Protein AF-A0A931VG92-F1 (afdb_monomer)

Sequence (114 aa):
MKSTAQPAYNVSMFKELPIPFMSFEEQKQIVSEIETRLSVCDKLEETITTALQQSEALRQSILKKAFEGKLVAQNPNDEPSSKLLERIKSDRAKNSVEKKKSRRDDMIIVKTTK

Radius of gyration: 38.41 Å; Cα contacts (8 Å, |Δi|>4): 8; chains: 1; bounding box: 84×19×111 Å

Secondary structure (DSSP, 8-state):
----PPPP--HHHHHT--PPP--HHHHHHHHHHHHHHHHHHHHHHHHHHHHHHHHHHHHHHHHHHHHTTTTSPPPTTSPPHHHHHHHHHHHHHHHHHHHHHHHHHHHHHHHH--

Solvent-accessible surface area (backbone atoms only — not comparable to full-atom values): 6936 Å² total; per-residue (Å²): 136,84,79,88,69,80,85,72,90,45,76,69,60,60,73,70,55,88,71,87,88,73,57,73,66,59,51,50,53,53,49,52,53,50,52,53,52,51,52,51,51,54,52,49,52,53,50,52,54,52,51,51,53,51,51,52,52,48,52,52,51,51,52,51,32,52,77,70,53,66,77,51,91,77,62,91,84,59,80,59,68,66,61,55,51,49,51,52,52,53,51,50,52,50,52,55,50,50,58,53,47,52,58,47,52,57,54,49,56,64,64,72,75,112

Mean predicted aligned error: 14.6 Å

pLDDT: mean 84.59, std 12.01, range [41.44, 97.56]

Foldseek 3Di:
DDDPDDDDCDPVNVVPDDDDDDDPVVVVVVVVVVVVVVVVVVVVVVVVVVVVVVVVVVVVVVVVCVVVVNPDDDDPPDDDVVVVVVVVVVVVVVVVVVVVVVVVVVVVVVVVVD

Structure (mmCIF, N/CA/C/O backbone):
data_AF-A0A931VG92-F1
#
_entry.id   AF-A0A931VG92-F1
#
loop_
_atom_site.group_PDB
_atom_site.id
_atom_site.type_symbol
_atom_site.label_atom_id
_atom_site.label_alt_id
_atom_site.label_comp_id
_atom_site.label_asym_id
_atom_site.label_entity_id
_atom_site.label_seq_id
_atom_site.pdbx_PDB_ins_code
_atom_site.Cartn_x
_atom_site.Cartn_y
_atom_site.Cartn_z
_atom_site.occupancy
_atom_site.B_iso_or_equiv
_atom_site.auth_seq_id
_atom_site.auth_comp_id
_atom_site.auth_asym_id
_atom_site.auth_atom_id
_atom_site.pdbx_PDB_model_num
ATOM 1 N N . MET A 1 1 ? 51.293 -15.518 0.580 1.00 41.44 1 MET A N 1
ATOM 2 C CA . MET A 1 1 ? 50.189 -14.854 1.308 1.00 41.44 1 MET A CA 1
ATOM 3 C C . MET A 1 1 ? 49.201 -14.307 0.285 1.00 41.44 1 MET A C 1
ATOM 5 O O . MET A 1 1 ? 49.586 -13.434 -0.478 1.00 41.44 1 MET A O 1
ATOM 9 N N . LYS A 1 2 ? 47.981 -14.855 0.190 1.00 48.44 2 LYS A N 1
ATOM 10 C CA . LYS A 1 2 ? 46.899 -14.251 -0.608 1.00 48.44 2 LYS A CA 1
ATOM 11 C C . LYS A 1 2 ? 46.174 -13.262 0.308 1.00 48.44 2 LYS A C 1
ATOM 13 O O . LYS A 1 2 ? 45.703 -13.665 1.365 1.00 48.44 2 LYS A O 1
ATOM 18 N N . SER A 1 3 ? 46.193 -11.981 -0.048 1.00 56.81 3 SER A N 1
ATOM 19 C CA . SER A 1 3 ? 45.524 -10.918 0.708 1.00 56.81 3 SER A CA 1
ATOM 20 C C . SER A 1 3 ? 44.003 -11.119 0.663 1.00 56.81 3 SER A C 1
ATOM 22 O O . SER A 1 3 ? 43.473 -11.490 -0.381 1.00 56.81 3 SER A O 1
ATOM 24 N N . THR A 1 4 ? 43.309 -10.903 1.781 1.00 66.50 4 THR A N 1
ATOM 25 C CA . THR A 1 4 ? 41.853 -11.095 1.950 1.00 66.50 4 THR A CA 1
ATOM 26 C C . THR A 1 4 ? 41.021 -9.860 1.577 1.00 66.50 4 THR A C 1
ATOM 28 O O . THR A 1 4 ? 39.833 -9.801 1.885 1.00 66.50 4 THR A O 1
ATOM 31 N N . ALA A 1 5 ? 41.613 -8.861 0.918 1.00 70.69 5 ALA A N 1
ATOM 32 C CA . ALA A 1 5 ? 40.884 -7.685 0.453 1.00 70.69 5 ALA A CA 1
ATOM 33 C C . ALA A 1 5 ? 39.974 -8.051 -0.732 1.00 70.69 5 ALA A C 1
ATOM 35 O O . ALA A 1 5 ? 40.443 -8.628 -1.716 1.00 70.69 5 ALA A O 1
ATOM 36 N N . GLN A 1 6 ? 38.682 -7.709 -0.649 1.00 68.25 6 GLN A N 1
ATOM 37 C CA . GLN A 1 6 ? 37.773 -7.818 -1.792 1.00 68.25 6 GLN A CA 1
ATOM 38 C C . GLN A 1 6 ? 38.352 -7.011 -2.967 1.00 68.25 6 GLN A C 1
ATOM 40 O O . GLN A 1 6 ? 38.664 -5.831 -2.785 1.00 68.25 6 GLN A O 1
ATOM 45 N N . PRO A 1 7 ? 38.512 -7.607 -4.161 1.00 69.25 7 PRO A N 1
ATOM 46 C CA . PRO A 1 7 ? 38.940 -6.855 -5.329 1.00 69.25 7 PRO A CA 1
ATOM 47 C C . PRO A 1 7 ? 37.872 -5.806 -5.659 1.00 69.25 7 PRO A C 1
ATOM 49 O O . PRO A 1 7 ? 36.729 -6.140 -5.960 1.00 69.25 7 PRO A O 1
ATOM 52 N N . ALA A 1 8 ? 38.244 -4.531 -5.570 1.00 76.00 8 ALA A N 1
ATOM 53 C CA . ALA A 1 8 ? 37.406 -3.430 -6.020 1.00 76.00 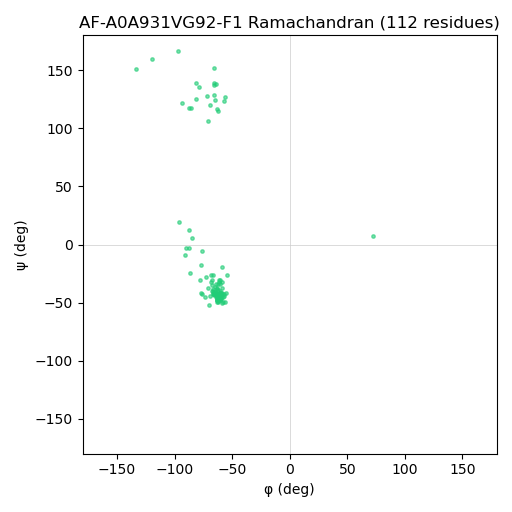8 ALA A CA 1
ATOM 54 C C . ALA A 1 8 ? 37.502 -3.311 -7.547 1.00 76.00 8 ALA A C 1
ATOM 56 O O . ALA A 1 8 ? 38.602 -3.363 -8.106 1.00 76.00 8 ALA A O 1
ATOM 57 N N . TYR A 1 9 ? 36.364 -3.125 -8.218 1.00 79.62 9 TYR A N 1
ATOM 58 C CA . TYR A 1 9 ? 36.341 -2.837 -9.650 1.00 79.62 9 TYR A CA 1
ATOM 59 C C . TYR A 1 9 ? 37.052 -1.509 -9.916 1.00 79.62 9 TYR A C 1
ATOM 61 O O . TYR A 1 9 ? 36.608 -0.452 -9.470 1.00 79.62 9 TYR A O 1
ATOM 69 N N . ASN A 1 10 ? 38.176 -1.568 -10.627 1.00 82.00 10 ASN A N 1
ATOM 70 C CA . ASN A 1 10 ? 38.944 -0.387 -11.006 1.00 82.00 10 ASN A CA 1
ATOM 71 C C . ASN A 1 10 ? 38.595 0.067 -12.434 1.00 82.00 10 ASN A C 1
ATOM 73 O O . ASN A 1 10 ? 37.971 -0.656 -13.209 1.00 82.00 10 ASN A O 1
ATOM 77 N N . VAL A 1 11 ? 39.011 1.284 -12.793 1.00 81.50 11 VAL A N 1
ATOM 78 C CA . VAL A 1 11 ? 38.704 1.892 -14.101 1.00 81.50 11 VAL A CA 1
ATOM 79 C C . VAL A 1 11 ? 39.223 1.045 -15.272 1.00 81.50 11 VAL A C 1
ATOM 81 O O . VAL A 1 11 ? 38.592 1.009 -16.325 1.00 81.50 11 VAL A O 1
ATOM 84 N N . SER A 1 12 ? 40.342 0.336 -15.101 1.00 82.62 12 SER A N 1
ATOM 85 C CA . SER A 1 12 ? 40.889 -0.561 -16.125 1.00 82.62 12 SER A CA 1
ATOM 86 C C . SER A 1 12 ? 39.984 -1.775 -16.356 1.00 82.62 12 SER A C 1
ATOM 88 O O . SER A 1 12 ? 39.717 -2.112 -17.503 1.00 82.62 12 SER A O 1
ATOM 90 N N . MET A 1 13 ? 39.415 -2.353 -15.291 1.00 81.12 13 MET A N 1
ATOM 91 C CA . MET A 1 13 ? 38.448 -3.458 -15.377 1.00 81.12 13 MET A CA 1
ATOM 92 C C . MET A 1 13 ? 37.144 -3.050 -16.080 1.00 81.12 13 MET A C 1
ATOM 94 O O . MET A 1 13 ? 36.554 -3.857 -16.789 1.00 81.12 13 MET A O 1
ATOM 98 N N . PHE 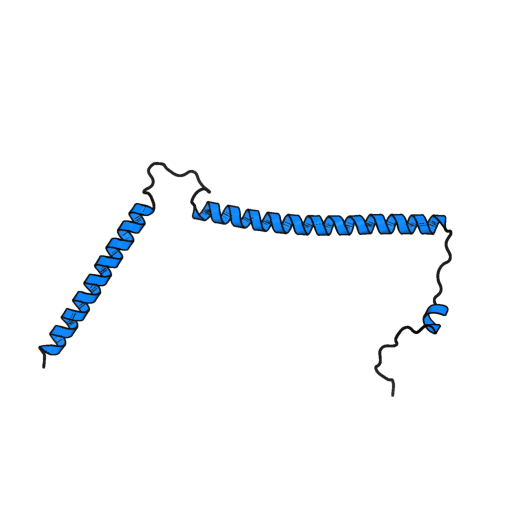A 1 14 ? 36.697 -1.797 -15.927 1.00 81.50 14 PHE A N 1
ATOM 99 C CA . PHE A 1 14 ? 35.519 -1.283 -16.642 1.00 81.50 14 PHE A CA 1
ATOM 100 C C . PHE A 1 14 ? 35.742 -1.157 -18.154 1.00 81.50 14 PHE A C 1
ATOM 102 O O . PHE A 1 14 ? 34.815 -1.387 -18.924 1.00 81.50 14 PHE A O 1
ATOM 109 N N . LYS A 1 15 ? 36.960 -0.803 -18.589 1.00 84.94 15 LYS A N 1
ATOM 110 C CA . LYS A 1 15 ? 37.294 -0.669 -20.020 1.00 84.94 15 LYS A CA 1
ATOM 111 C C . LYS A 1 15 ? 37.308 -2.005 -20.757 1.00 84.94 15 LYS A C 1
ATOM 113 O O . LYS A 1 15 ? 37.109 -2.031 -21.965 1.00 84.94 15 LYS A O 1
ATOM 118 N N . GLU A 1 16 ? 37.560 -3.088 -20.032 1.00 87.06 16 GLU A N 1
ATOM 119 C CA . GLU A 1 16 ? 37.622 -4.448 -20.569 1.00 87.06 16 GLU A CA 1
ATOM 120 C C . GLU A 1 16 ? 36.262 -5.158 -20.543 1.00 87.06 16 GLU A C 1
ATOM 122 O O . GLU A 1 16 ? 36.154 -6.287 -21.021 1.00 87.06 16 GLU A O 1
ATOM 127 N N . LEU A 1 17 ? 35.214 -4.521 -20.004 1.00 85.19 17 LEU A N 1
ATOM 128 C CA . LEU A 1 17 ? 33.891 -5.125 -19.934 1.00 85.19 17 LEU A CA 1
ATOM 129 C C . LEU A 1 17 ? 33.292 -5.232 -21.350 1.00 85.19 17 LEU A C 1
ATOM 131 O O . LEU A 1 17 ? 33.094 -4.206 -22.005 1.00 85.19 17 LEU A O 1
ATOM 135 N N . PRO A 1 18 ? 32.965 -6.441 -21.838 1.00 84.19 18 PRO A N 1
ATOM 136 C CA . PRO A 1 18 ? 32.315 -6.593 -23.129 1.00 84.19 18 PRO A CA 1
ATOM 137 C C . PRO A 1 18 ? 30.873 -6.091 -23.021 1.00 84.19 18 PRO A C 1
ATOM 139 O O . PRO A 1 18 ? 30.019 -6.739 -22.416 1.00 84.19 18 PRO A O 1
ATOM 142 N N . ILE A 1 19 ? 30.602 -4.923 -23.602 1.00 82.81 19 ILE A N 1
ATOM 143 C CA . ILE A 1 19 ? 29.249 -4.371 -23.686 1.00 82.81 19 ILE A CA 1
ATOM 144 C C . ILE A 1 19 ? 28.647 -4.793 -25.032 1.00 82.81 19 ILE A C 1
ATOM 146 O O . ILE A 1 19 ? 29.230 -4.479 -26.075 1.00 82.81 19 ILE A O 1
ATOM 150 N N . PRO A 1 20 ? 27.501 -5.497 -25.048 1.00 81.69 20 PRO A N 1
ATOM 151 C CA . PRO A 1 20 ? 26.827 -5.831 -26.293 1.00 81.69 20 PRO A CA 1
ATOM 152 C C . PRO A 1 20 ? 26.346 -4.546 -26.971 1.00 81.69 20 PRO A C 1
ATOM 154 O O . PRO A 1 20 ? 25.623 -3.744 -26.380 1.00 81.69 20 PRO A O 1
ATOM 157 N N . PHE A 1 21 ? 26.758 -4.343 -28.221 1.00 81.81 21 PHE A N 1
ATOM 158 C CA . PHE A 1 21 ? 26.284 -3.223 -29.020 1.00 81.81 21 PHE A CA 1
ATOM 159 C C . PHE A 1 21 ? 24.969 -3.613 -29.698 1.00 81.81 21 PHE A C 1
ATOM 161 O O . PHE A 1 21 ? 24.926 -4.547 -30.494 1.00 81.81 21 PHE A O 1
ATOM 168 N N . MET A 1 22 ? 23.902 -2.897 -29.362 1.00 86.56 22 MET A N 1
ATOM 169 C CA . MET A 1 22 ? 22.557 -3.080 -29.911 1.00 86.56 22 MET A CA 1
ATOM 170 C C . MET A 1 22 ? 22.099 -1.797 -30.608 1.00 86.56 22 MET A C 1
ATOM 172 O O . MET A 1 22 ? 22.638 -0.718 -30.334 1.00 86.56 22 MET A O 1
ATOM 176 N N . SER A 1 23 ? 21.116 -1.889 -31.505 1.00 93.81 23 SER A N 1
ATOM 177 C CA . SER A 1 23 ? 20.625 -0.709 -32.223 1.00 93.81 23 SER A CA 1
ATOM 178 C C . SER A 1 23 ? 19.950 0.285 -31.271 1.00 93.81 23 SER A C 1
ATOM 180 O O . SER A 1 23 ? 19.405 -0.089 -30.233 1.00 93.81 23 SER A O 1
ATOM 182 N N . PHE A 1 24 ? 19.972 1.574 -31.617 1.00 93.12 24 PHE A N 1
ATOM 183 C CA . PHE A 1 24 ? 19.391 2.617 -30.766 1.00 93.12 24 PHE A CA 1
ATOM 184 C C . PHE A 1 24 ? 17.881 2.430 -30.543 1.00 93.12 24 PHE A C 1
ATOM 186 O O . PHE A 1 24 ? 17.367 2.749 -29.474 1.00 93.12 24 PHE A O 1
ATOM 193 N N . GLU A 1 25 ? 17.175 1.876 -31.528 1.00 94.50 25 GLU A N 1
ATOM 194 C CA . GLU A 1 25 ? 15.744 1.588 -31.412 1.00 94.50 25 GLU A CA 1
ATOM 195 C C . GLU A 1 25 ? 15.465 0.453 -30.423 1.00 94.50 25 GLU A C 1
ATOM 197 O O . GLU A 1 25 ? 14.612 0.603 -29.550 1.00 94.50 25 GLU A O 1
ATOM 202 N N . GLU A 1 26 ? 16.234 -0.637 -30.469 1.00 94.12 26 GLU A N 1
ATOM 203 C CA . GLU A 1 26 ? 16.107 -1.713 -29.481 1.00 94.12 26 GLU A CA 1
ATOM 204 C C . GLU A 1 26 ? 16.458 -1.214 -28.070 1.00 94.12 26 GLU A C 1
ATOM 206 O O . GLU A 1 26 ? 15.797 -1.594 -27.107 1.00 94.12 26 GLU A O 1
ATOM 211 N N . GLN A 1 27 ? 17.455 -0.326 -27.924 1.00 94.12 27 GLN A N 1
ATOM 212 C CA . GLN A 1 27 ? 17.821 0.236 -26.614 1.00 94.12 27 GLN A CA 1
ATOM 213 C C . GLN A 1 27 ? 16.640 0.981 -25.997 1.00 94.12 27 GLN A C 1
ATOM 215 O O . GLN A 1 27 ? 16.304 0.750 -24.837 1.00 94.12 27 GLN A O 1
ATOM 220 N N . LYS A 1 28 ? 15.973 1.836 -26.782 1.00 95.69 28 LYS A N 1
ATOM 221 C CA . LYS A 1 28 ? 14.778 2.562 -26.331 1.00 95.69 28 LYS A CA 1
ATOM 222 C C . LYS A 1 28 ? 13.648 1.621 -25.941 1.00 95.69 28 LYS A C 1
ATOM 224 O O . LYS A 1 28 ? 12.991 1.864 -24.934 1.00 95.69 28 LYS A O 1
ATOM 229 N N . GLN A 1 29 ? 13.420 0.566 -26.721 1.00 96.19 29 GLN A N 1
ATOM 230 C CA . GLN A 1 29 ? 12.379 -0.417 -26.416 1.00 96.19 29 GLN A CA 1
ATOM 231 C C . GLN A 1 29 ? 12.653 -1.120 -25.085 1.00 96.19 29 GLN A C 1
ATOM 233 O O . GLN A 1 29 ? 11.758 -1.206 -24.246 1.00 96.19 29 GLN A O 1
ATOM 238 N N . ILE A 1 30 ? 13.894 -1.559 -24.856 1.00 94.44 30 ILE A N 1
ATOM 239 C CA . ILE A 1 30 ? 14.289 -2.189 -23.591 1.00 94.44 30 ILE A CA 1
ATOM 240 C C . ILE A 1 30 ? 14.126 -1.214 -22.423 1.00 94.44 30 ILE A C 1
ATOM 242 O O . ILE A 1 30 ? 13.562 -1.588 -21.397 1.00 94.44 30 ILE A O 1
ATOM 246 N N . VAL A 1 31 ? 14.580 0.034 -22.572 1.00 96.00 31 VAL A N 1
ATOM 247 C CA . VAL A 1 31 ? 14.441 1.058 -21.525 1.00 96.00 31 VAL A CA 1
ATOM 248 C C . VAL A 1 31 ? 12.969 1.310 -21.205 1.00 96.00 31 VAL A C 1
ATOM 250 O O . VAL A 1 31 ? 12.598 1.273 -20.037 1.00 96.00 31 VAL A O 1
ATOM 253 N N . SER A 1 32 ? 12.118 1.467 -22.220 1.00 96.38 32 SER A N 1
ATOM 254 C CA . SER A 1 32 ? 10.681 1.688 -22.028 1.00 96.38 32 SER A CA 1
ATOM 255 C C . SER A 1 32 ? 10.001 0.527 -21.293 1.00 96.38 32 SER A C 1
ATOM 257 O O . SER A 1 32 ? 9.173 0.750 -20.406 1.00 96.38 32 SER A O 1
ATOM 259 N N . GLU A 1 33 ? 10.372 -0.715 -21.608 1.00 97.00 33 GLU A N 1
ATOM 260 C CA . GLU A 1 33 ? 9.859 -1.898 -20.912 1.00 97.00 33 GLU A CA 1
ATOM 261 C C . GLU A 1 33 ? 10.339 -1.945 -19.451 1.00 97.00 33 GLU A C 1
ATOM 263 O O . GLU A 1 33 ? 9.553 -2.238 -18.547 1.00 97.00 33 GLU A O 1
ATOM 268 N N . ILE A 1 34 ? 11.611 -1.619 -19.194 1.00 97.12 34 ILE A N 1
ATOM 269 C CA . ILE A 1 34 ? 12.167 -1.543 -17.835 1.00 97.12 34 ILE A CA 1
ATOM 270 C C . ILE A 1 34 ? 11.447 -0.465 -17.022 1.00 97.12 34 ILE A C 1
ATOM 272 O O . ILE A 1 34 ? 10.992 -0.747 -15.915 1.00 97.12 34 ILE A O 1
ATOM 276 N N . GLU A 1 35 ? 11.302 0.740 -17.567 1.00 97.00 35 GLU A N 1
ATOM 277 C CA . GLU A 1 35 ? 10.600 1.853 -16.918 1.00 97.00 35 GLU A CA 1
ATOM 278 C C . GLU A 1 35 ? 9.149 1.488 -16.601 1.00 97.00 35 GLU A C 1
ATOM 280 O O . GLU A 1 35 ? 8.665 1.742 -15.496 1.00 97.00 35 GLU A O 1
ATOM 285 N N . THR A 1 36 ? 8.469 0.818 -17.533 1.00 96.75 36 THR A N 1
ATOM 286 C CA . THR A 1 36 ? 7.098 0.339 -17.328 1.00 96.75 36 THR A CA 1
ATOM 287 C C . THR A 1 36 ? 7.028 -0.639 -16.158 1.00 96.75 36 THR A C 1
ATOM 289 O O . THR A 1 36 ? 6.177 -0.493 -15.278 1.00 96.75 36 THR A O 1
ATOM 292 N N . ARG A 1 37 ? 7.935 -1.621 -16.104 1.00 97.12 37 ARG A N 1
ATOM 293 C CA . ARG A 1 37 ? 7.968 -2.613 -15.018 1.00 97.12 37 ARG A CA 1
ATOM 294 C C . ARG A 1 37 ? 8.334 -1.996 -13.674 1.00 97.12 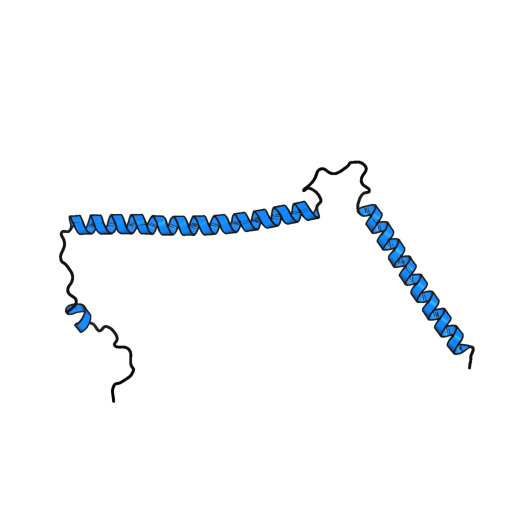37 ARG A C 1
ATOM 296 O O . ARG A 1 37 ? 7.719 -2.353 -12.673 1.00 97.12 37 ARG A O 1
ATOM 303 N N . LEU A 1 38 ? 9.282 -1.062 -13.645 1.00 97.19 38 LEU A N 1
ATOM 304 C CA . LEU A 1 38 ? 9.638 -0.336 -12.425 1.00 97.19 38 LEU A CA 1
ATOM 305 C C . LEU A 1 38 ? 8.456 0.494 -11.915 1.00 97.19 38 LEU A C 1
ATOM 307 O O . LEU A 1 38 ? 8.121 0.404 -10.739 1.00 97.19 38 LEU A O 1
ATOM 311 N N . SER A 1 39 ? 7.729 1.169 -12.808 1.00 97.12 39 SER A N 1
ATOM 312 C CA . SER A 1 39 ? 6.517 1.905 -12.431 1.00 97.12 39 SER A CA 1
ATOM 313 C C . SER A 1 39 ? 5.433 1.003 -11.825 1.00 97.12 39 SER A C 1
ATOM 315 O O . SER A 1 39 ? 4.685 1.428 -10.943 1.00 97.12 39 SER A O 1
ATOM 317 N N . VAL A 1 40 ? 5.324 -0.252 -12.277 1.00 96.56 40 VAL A N 1
ATOM 318 C CA . VAL A 1 40 ? 4.417 -1.231 -11.657 1.00 96.56 40 VAL A CA 1
ATOM 319 C C . VAL A 1 40 ? 4.865 -1.569 -10.234 1.00 96.56 40 VAL A C 1
ATOM 321 O O . VAL A 1 40 ? 4.016 -1.628 -9.345 1.00 96.56 40 VAL A O 1
ATOM 324 N N . CYS A 1 41 ? 6.167 -1.758 -10.002 1.00 97.12 41 CYS A N 1
ATOM 325 C CA . CYS A 1 41 ? 6.705 -1.999 -8.661 1.00 97.12 41 CYS A CA 1
ATOM 326 C C . CYS A 1 41 ? 6.392 -0.839 -7.707 1.00 97.12 41 CYS A C 1
ATOM 328 O O . CYS A 1 41 ? 5.878 -1.090 -6.618 1.00 97.12 41 CYS A O 1
ATOM 3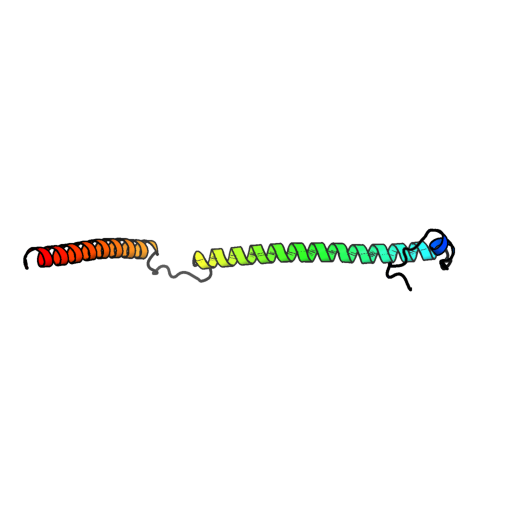30 N N . ASP A 1 42 ? 6.597 0.406 -8.145 1.00 96.81 42 ASP A N 1
ATOM 331 C CA . ASP A 1 42 ? 6.326 1.597 -7.329 1.00 96.81 42 ASP A CA 1
ATOM 332 C C . ASP A 1 42 ? 4.845 1.669 -6.911 1.00 96.81 42 ASP A C 1
ATOM 334 O O . ASP A 1 42 ? 4.509 1.875 -5.743 1.00 96.81 42 ASP A O 1
ATOM 338 N N . LYS A 1 43 ? 3.928 1.413 -7.856 1.00 96.44 43 LYS A N 1
ATOM 339 C CA . LYS A 1 43 ? 2.478 1.394 -7.583 1.00 96.44 43 LYS A CA 1
ATOM 340 C C . LYS A 1 43 ? 2.073 0.275 -6.628 1.00 96.44 43 LYS A C 1
ATOM 342 O O . LYS A 1 43 ? 1.152 0.447 -5.824 1.00 96.44 43 LYS A O 1
ATOM 347 N N . LEU A 1 44 ? 2.714 -0.889 -6.728 1.00 96.50 44 LEU A N 1
ATOM 348 C CA . LEU A 1 44 ? 2.462 -2.001 -5.813 1.00 96.50 44 LEU A CA 1
ATOM 349 C C . LEU A 1 44 ? 2.912 -1.654 -4.394 1.00 96.50 44 LEU A C 1
ATOM 351 O O . LEU A 1 44 ? 2.171 -1.921 -3.449 1.00 96.50 44 LEU A O 1
ATOM 355 N N . GLU A 1 45 ? 4.074 -1.023 -4.244 1.00 97.38 45 GLU A N 1
ATOM 356 C CA . GLU A 1 45 ? 4.574 -0.568 -2.946 1.00 97.38 45 GLU A CA 1
ATOM 357 C C . GLU A 1 45 ? 3.631 0.463 -2.301 1.00 97.38 45 GLU A C 1
ATOM 359 O O . GLU A 1 45 ? 3.260 0.326 -1.127 1.00 97.38 45 GLU A O 1
ATOM 364 N N . GLU A 1 46 ? 3.150 1.436 -3.079 1.00 97.06 46 GLU A N 1
ATOM 365 C CA . GLU A 1 46 ? 2.156 2.416 -2.624 1.00 97.06 46 GLU A CA 1
ATOM 366 C C . GLU A 1 46 ? 0.841 1.740 -2.195 1.00 97.06 46 GLU A C 1
ATOM 368 O O . GLU A 1 46 ? 0.278 2.043 -1.133 1.00 97.06 46 GLU A O 1
ATOM 373 N N . THR A 1 47 ? 0.368 0.777 -2.991 1.00 97.31 47 THR A N 1
ATOM 374 C CA . THR A 1 47 ? -0.864 0.028 -2.708 1.00 97.31 47 THR A CA 1
ATOM 375 C C . THR A 1 47 ? -0.738 -0.773 -1.413 1.00 97.31 47 THR A C 1
ATOM 377 O O . THR A 1 47 ? -1.644 -0.736 -0.577 1.00 97.31 47 THR A O 1
ATOM 380 N N . ILE A 1 48 ? 0.388 -1.466 -1.211 1.00 97.50 48 ILE A N 1
ATOM 381 C CA . ILE A 1 48 ? 0.661 -2.230 0.014 1.00 97.50 48 ILE A CA 1
ATOM 382 C C . ILE A 1 48 ? 0.678 -1.294 1.222 1.00 97.50 48 ILE A C 1
ATOM 384 O O . ILE A 1 48 ? 0.029 -1.577 2.232 1.00 97.50 48 ILE A O 1
ATOM 388 N N . THR A 1 49 ? 1.367 -0.160 1.108 1.00 97.56 49 THR A N 1
ATOM 389 C CA . THR A 1 49 ? 1.472 0.823 2.192 1.00 97.56 49 THR A CA 1
ATOM 390 C C . THR A 1 49 ? 0.098 1.361 2.587 1.00 97.56 49 THR A C 1
ATOM 392 O O . THR A 1 49 ? -0.256 1.379 3.770 1.00 97.56 49 THR A O 1
ATOM 395 N N . THR A 1 50 ? -0.723 1.723 1.602 1.00 97.12 50 THR A N 1
ATOM 396 C CA . THR A 1 50 ? -2.084 2.224 1.834 1.00 97.12 50 THR A CA 1
ATOM 397 C C . THR A 1 50 ? -2.989 1.148 2.442 1.00 97.12 50 THR A C 1
ATOM 399 O O . THR A 1 50 ? -3.730 1.420 3.390 1.00 97.12 50 THR A O 1
ATOM 402 N N . ALA A 1 51 ? -2.914 -0.091 1.951 1.00 97.00 51 ALA A N 1
ATOM 403 C CA . ALA A 1 51 ? -3.694 -1.208 2.483 1.00 97.00 51 ALA A CA 1
ATOM 404 C C . ALA A 1 51 ? -3.346 -1.510 3.951 1.00 97.00 51 ALA A C 1
ATOM 406 O O . ALA 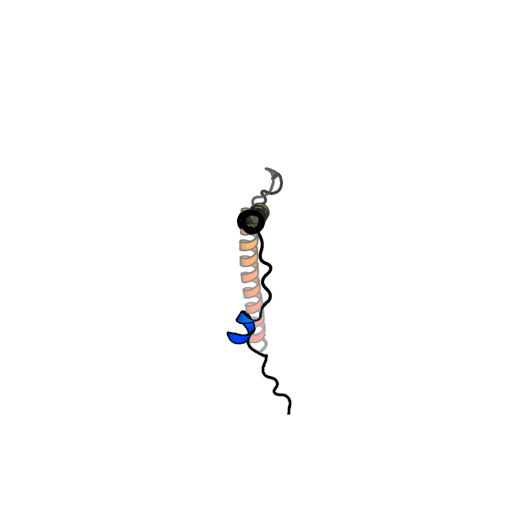A 1 51 ? -4.243 -1.776 4.757 1.00 97.00 51 ALA A O 1
ATOM 407 N N . LEU A 1 52 ? -2.066 -1.421 4.328 1.00 97.12 52 LEU A N 1
ATOM 408 C CA . LEU A 1 52 ? -1.628 -1.581 5.717 1.00 97.12 52 LEU A CA 1
ATOM 409 C C . LEU A 1 52 ? -2.206 -0.487 6.623 1.00 97.12 52 LEU A C 1
ATOM 411 O O . LEU A 1 52 ? -2.770 -0.806 7.672 1.00 97.12 52 LEU A O 1
ATOM 415 N N . GLN A 1 53 ? -2.152 0.776 6.195 1.00 96.88 53 GLN A N 1
ATOM 416 C CA . GLN A 1 53 ? -2.739 1.896 6.942 1.00 96.88 53 GLN A CA 1
ATOM 417 C C . GLN A 1 53 ? -4.255 1.738 7.121 1.00 96.88 53 GLN A C 1
ATOM 419 O O . GLN A 1 53 ?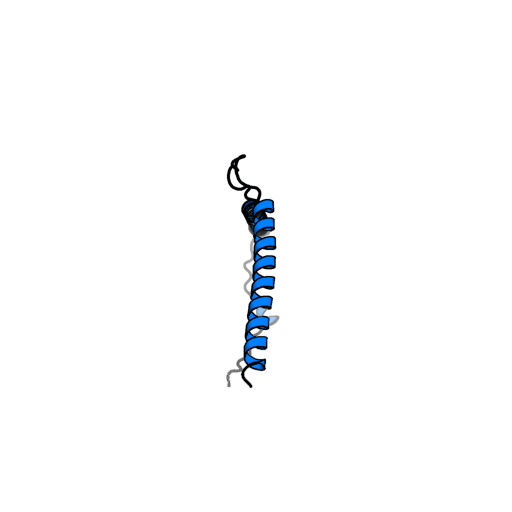 -4.787 1.936 8.217 1.00 96.88 53 GLN A O 1
ATOM 424 N N . GLN A 1 54 ? -4.966 1.338 6.064 1.00 97.00 54 GLN A N 1
ATOM 425 C CA . GLN A 1 54 ? -6.408 1.087 6.127 1.00 97.00 54 GLN A CA 1
ATOM 426 C C . GLN A 1 54 ? -6.748 -0.084 7.054 1.00 97.00 54 GLN A C 1
ATOM 428 O O . GLN A 1 54 ? -7.706 0.003 7.824 1.00 97.00 54 GLN A O 1
ATOM 433 N N . SER A 1 55 ? -5.959 -1.160 7.015 1.00 97.12 55 SER A N 1
ATOM 434 C CA . SER A 1 55 ? -6.120 -2.318 7.899 1.00 97.12 55 SER A CA 1
ATOM 435 C C . SER A 1 55 ? -5.948 -1.931 9.369 1.00 97.12 55 SER A C 1
ATOM 437 O O . SER A 1 55 ? -6.773 -2.295 10.214 1.00 97.12 55 SER A O 1
ATOM 439 N N . GLU A 1 56 ? -4.932 -1.125 9.681 1.00 96.75 56 GLU A N 1
ATOM 440 C CA . GLU A 1 56 ? -4.719 -0.614 11.033 1.00 96.75 56 GLU A CA 1
ATOM 441 C C . GLU A 1 56 ? -5.883 0.276 11.491 1.00 96.75 56 GLU A C 1
ATOM 443 O O . GLU A 1 56 ? -6.453 0.052 12.564 1.00 96.75 56 GLU A O 1
ATOM 448 N N . ALA A 1 57 ? -6.310 1.227 10.656 1.00 96.06 57 ALA A N 1
ATOM 449 C CA . ALA A 1 57 ? -7.443 2.099 10.956 1.00 96.06 57 ALA A CA 1
ATOM 450 C C . ALA A 1 57 ? -8.748 1.309 11.166 1.00 96.06 57 ALA A C 1
ATOM 452 O O . ALA A 1 57 ? -9.510 1.584 12.100 1.00 96.06 57 ALA A O 1
ATOM 453 N N . LEU A 1 58 ? -8.997 0.289 10.340 1.00 95.94 58 LEU A N 1
ATOM 454 C CA . LEU A 1 58 ? -10.150 -0.596 10.477 1.00 95.94 58 LEU A CA 1
ATOM 455 C C . LEU A 1 58 ? -10.089 -1.380 11.790 1.00 95.94 58 LEU A C 1
ATOM 457 O O . LEU A 1 58 ? -11.085 -1.433 12.515 1.00 95.94 58 LEU A O 1
ATOM 461 N N . ARG A 1 59 ? -8.924 -1.935 12.136 1.00 96.06 59 ARG A N 1
ATOM 462 C CA . ARG A 1 59 ? -8.715 -2.645 13.404 1.00 96.06 59 ARG A CA 1
ATOM 463 C C . ARG A 1 59 ? -9.016 -1.742 14.600 1.00 96.06 59 ARG A C 1
ATOM 465 O O . ARG A 1 59 ? -9.732 -2.165 15.508 1.00 96.06 59 ARG A O 1
ATOM 472 N N . GLN A 1 60 ? -8.535 -0.499 14.582 1.00 95.62 60 GLN A N 1
ATOM 473 C CA . GLN A 1 60 ? -8.823 0.482 15.634 1.00 95.62 60 GLN A CA 1
ATOM 474 C C . GLN A 1 60 ? -10.316 0.831 15.702 1.00 95.62 60 GLN A C 1
ATOM 476 O O . GLN A 1 60 ? -10.895 0.887 16.788 1.00 95.62 60 GLN A O 1
ATOM 481 N N . SER A 1 61 ? -10.971 1.005 14.552 1.00 94.12 61 SER A N 1
ATOM 482 C CA . SER A 1 61 ? -12.412 1.273 14.471 1.00 94.12 61 SER A CA 1
ATOM 483 C C . SER A 1 61 ? -13.249 0.122 15.040 1.00 94.12 61 SER A C 1
ATOM 485 O O . SER A 1 61 ? -14.171 0.355 15.824 1.00 94.12 61 SER A O 1
ATOM 487 N N . ILE A 1 62 ? -12.901 -1.127 14.710 1.00 93.81 62 ILE A N 1
ATOM 488 C CA . ILE A 1 62 ? -13.560 -2.322 15.254 1.00 93.81 62 ILE A CA 1
ATOM 489 C C . ILE A 1 62 ? -13.362 -2.394 16.766 1.00 93.81 62 ILE A C 1
ATOM 491 O O . ILE A 1 62 ? -14.338 -2.576 17.491 1.00 93.81 62 ILE A O 1
ATOM 495 N N . LEU A 1 63 ? -12.132 -2.207 17.251 1.00 93.69 63 LEU A N 1
ATOM 496 C CA . LEU A 1 63 ? -11.831 -2.262 18.680 1.00 93.69 63 LEU A CA 1
ATOM 497 C C . LEU A 1 63 ? -12.607 -1.190 19.454 1.00 93.69 63 LEU A C 1
ATOM 499 O O . LEU A 1 63 ? -13.226 -1.486 20.476 1.00 93.69 63 LEU A O 1
ATOM 503 N N . LYS A 1 64 ? -12.652 0.037 18.927 1.00 92.31 64 LYS A N 1
ATOM 504 C CA . LYS A 1 64 ? -13.457 1.124 19.490 1.00 92.31 64 LYS A CA 1
ATOM 505 C C . LYS A 1 64 ? -14.938 0.744 19.558 1.00 92.31 64 LYS A C 1
ATOM 507 O O . LYS A 1 64 ? -15.549 0.861 20.616 1.00 92.31 64 LYS A O 1
ATOM 512 N N . LYS A 1 65 ? -15.512 0.240 18.460 1.00 89.44 65 LYS A N 1
ATOM 513 C CA . LYS A 1 65 ? -16.917 -0.206 18.431 1.00 89.44 65 LYS A CA 1
ATOM 514 C C . LYS A 1 65 ? -17.182 -1.369 19.390 1.00 89.44 65 LYS A C 1
ATOM 516 O O . LYS A 1 65 ? -18.266 -1.419 19.967 1.00 89.44 65 LYS A O 1
ATOM 521 N N . ALA A 1 66 ? -16.215 -2.270 19.578 1.00 88.94 66 ALA A N 1
ATOM 522 C CA . ALA A 1 66 ? -16.306 -3.380 20.523 1.00 88.94 66 ALA A CA 1
ATOM 523 C C . ALA A 1 66 ? -16.417 -2.877 21.964 1.00 88.94 66 ALA A C 1
ATOM 525 O O . ALA A 1 66 ? -17.330 -3.277 22.682 1.00 88.94 66 ALA A O 1
ATOM 526 N N . PHE A 1 67 ? -15.536 -1.955 22.365 1.00 86.44 67 PHE A N 1
ATOM 527 C CA . PHE A 1 67 ? -15.560 -1.369 23.707 1.00 86.44 67 PHE A CA 1
ATOM 528 C C . PHE A 1 67 ? -16.782 -0.481 23.958 1.00 86.44 67 PHE A C 1
ATOM 530 O O . PHE A 1 67 ? -17.266 -0.415 25.084 1.00 86.44 67 PHE A O 1
ATOM 537 N N . GLU A 1 68 ? -17.317 0.169 22.924 1.00 86.81 68 GLU A N 1
ATOM 538 C CA . GLU A 1 68 ? -18.580 0.913 23.012 1.00 86.81 68 GLU A CA 1
ATOM 539 C C . GLU A 1 68 ? -19.824 -0.000 23.026 1.00 86.81 68 GLU A C 1
ATOM 541 O O . GLU A 1 68 ? -20.939 0.502 23.153 1.00 86.81 68 GLU A O 1
ATOM 546 N N . GLY A 1 69 ? -19.666 -1.320 22.854 1.00 84.38 69 GLY A N 1
ATOM 547 C CA . GLY A 1 69 ? -20.774 -2.279 22.777 1.00 84.38 69 GLY A CA 1
ATOM 548 C C . GLY A 1 69 ? -21.576 -2.214 21.470 1.00 84.38 69 GLY A C 1
ATOM 549 O O . GLY A 1 69 ? -22.580 -2.897 21.314 1.00 84.38 69 GLY A O 1
ATOM 550 N N . LYS A 1 70 ? -21.142 -1.430 20.481 1.00 83.81 70 LYS A N 1
ATOM 551 C CA . LYS A 1 70 ? -21.902 -1.156 19.245 1.00 83.81 70 LYS A CA 1
ATOM 552 C C . LYS A 1 70 ? -21.726 -2.212 18.148 1.00 83.81 70 LYS A C 1
ATOM 554 O O . LYS A 1 70 ? -22.186 -2.001 17.029 1.00 83.81 70 LYS A O 1
ATOM 559 N N . LEU A 1 71 ? -21.028 -3.315 18.427 1.00 81.88 71 LEU A N 1
ATOM 560 C CA . LEU A 1 71 ? -20.852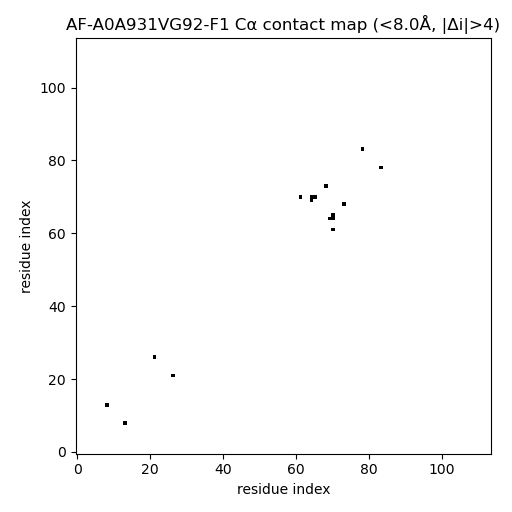 -4.412 17.465 1.00 81.88 71 LEU A CA 1
ATOM 561 C C . LEU A 1 71 ? -22.087 -5.314 17.336 1.00 81.88 71 LEU A C 1
ATOM 563 O O . LEU A 1 71 ? -22.192 -6.048 16.358 1.00 81.88 71 LEU A O 1
ATOM 567 N N . VAL A 1 72 ? -23.007 -5.262 18.300 1.00 82.25 72 VAL A N 1
ATOM 568 C CA . VAL A 1 72 ? -24.237 -6.064 18.330 1.00 82.25 72 VAL A CA 1
ATOM 569 C C . VAL A 1 72 ? -25.411 -5.148 18.682 1.00 82.25 72 VAL A C 1
ATOM 571 O O . VAL A 1 72 ? -25.226 -4.131 19.354 1.00 82.25 72 VAL A O 1
ATOM 574 N N . ALA A 1 73 ? -26.614 -5.490 18.210 1.00 79.94 73 ALA A N 1
ATOM 575 C CA . ALA A 1 73 ? -27.837 -4.782 18.572 1.00 79.94 73 ALA A CA 1
ATOM 576 C C . ALA A 1 73 ? -28.029 -4.798 20.097 1.00 79.94 73 ALA A C 1
ATOM 578 O O . ALA A 1 73 ? -28.052 -5.860 20.715 1.00 79.94 73 ALA A O 1
ATOM 579 N N . GLN A 1 74 ? -28.142 -3.611 20.687 1.00 78.56 74 GLN A N 1
ATOM 580 C CA . GLN A 1 74 ? -28.320 -3.440 22.126 1.00 78.56 74 GLN A CA 1
ATOM 581 C C . GLN A 1 74 ? -29.789 -3.645 22.503 1.00 78.56 74 GLN A C 1
ATOM 583 O O . GLN A 1 74 ? -30.679 -3.167 21.792 1.00 78.56 74 GLN A O 1
ATOM 588 N N . ASN A 1 75 ? -30.053 -4.332 23.616 1.00 80.31 75 ASN A N 1
ATOM 589 C CA . ASN A 1 75 ? -31.411 -4.489 24.123 1.00 80.31 75 ASN A CA 1
ATOM 590 C C . ASN A 1 75 ? -31.799 -3.221 24.910 1.00 80.31 75 ASN A C 1
ATOM 592 O O . ASN A 1 75 ? -31.097 -2.854 25.850 1.00 80.31 75 ASN A O 1
ATOM 596 N N . PRO A 1 76 ? -32.918 -2.547 24.585 1.00 78.56 76 PRO A N 1
ATOM 597 C CA . PRO A 1 76 ? -33.366 -1.352 25.308 1.00 78.56 76 PRO A CA 1
ATOM 598 C C . PRO A 1 76 ? -33.623 -1.574 26.805 1.00 78.56 76 PRO A C 1
ATOM 600 O O . PRO A 1 76 ? -33.667 -0.612 27.567 1.00 78.56 76 PRO A O 1
ATOM 603 N N . ASN A 1 77 ? -33.816 -2.829 27.217 1.00 82.56 77 ASN A N 1
ATOM 604 C CA . ASN A 1 77 ? -34.022 -3.207 28.612 1.00 82.56 77 ASN A CA 1
ATOM 605 C C . ASN A 1 77 ? -32.713 -3.466 29.379 1.00 82.56 77 ASN A C 1
ATOM 607 O O . ASN A 1 77 ? -32.775 -3.762 30.573 1.00 82.56 77 ASN A O 1
ATOM 611 N N . ASP A 1 78 ? -31.547 -3.385 28.728 1.00 79.44 78 ASP A N 1
ATOM 612 C CA . ASP A 1 78 ? -30.265 -3.597 29.398 1.00 79.44 78 ASP A CA 1
ATOM 613 C C . ASP A 1 78 ? -29.992 -2.492 30.428 1.00 79.44 78 ASP A C 1
ATOM 615 O O . ASP A 1 78 ? -30.212 -1.298 30.200 1.00 79.44 78 ASP A O 1
ATOM 619 N N . GLU A 1 79 ? -29.497 -2.892 31.601 1.00 78.81 79 GLU A N 1
ATOM 620 C CA . GLU A 1 79 ? -29.119 -1.947 32.647 1.00 78.81 79 GLU A CA 1
ATOM 621 C C . GLU A 1 79 ? -27.925 -1.091 32.172 1.00 78.81 79 GLU A C 1
ATOM 623 O O . GLU A 1 79 ? -26.901 -1.645 31.763 1.00 78.81 79 GLU A O 1
ATOM 628 N N . PRO A 1 80 ? -27.987 0.255 32.257 1.00 80.94 80 PRO A N 1
ATOM 629 C CA . PRO A 1 80 ? -26.868 1.093 31.852 1.00 80.94 80 PRO A CA 1
ATOM 630 C C . PRO A 1 80 ? -25.657 0.840 32.750 1.00 80.94 80 PRO A C 1
ATOM 632 O O . PRO A 1 80 ? -25.764 0.800 33.980 1.00 80.94 80 PRO A 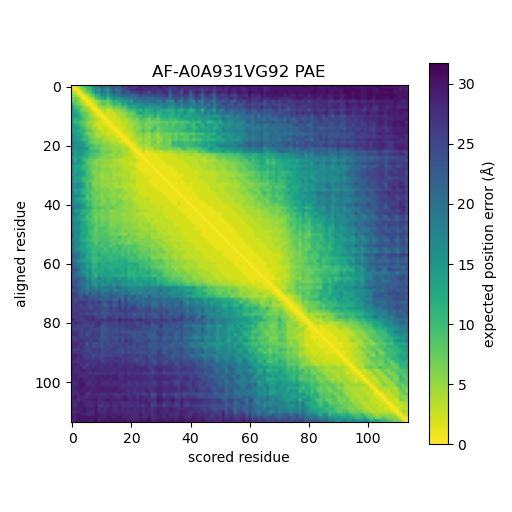O 1
ATOM 635 N N . SER A 1 81 ? -24.476 0.767 32.138 1.00 75.69 81 SER A N 1
ATOM 636 C CA . SER A 1 81 ? -23.198 0.528 32.823 1.00 75.69 81 SER A CA 1
ATOM 637 C C . SER A 1 81 ? -22.914 1.522 33.960 1.00 75.69 81 SER A C 1
ATOM 639 O O . SER A 1 81 ? -22.255 1.166 34.937 1.00 75.69 81 SER A O 1
ATOM 641 N N . SER A 1 82 ? -23.478 2.733 33.907 1.00 83.00 82 SER A N 1
ATOM 642 C CA . SER A 1 82 ? -23.431 3.722 34.992 1.00 83.00 82 SER A CA 1
ATOM 643 C C . SER A 1 82 ? -23.972 3.190 36.324 1.00 83.00 82 SER A C 1
ATOM 645 O O . SER A 1 82 ? -23.339 3.407 37.358 1.00 83.00 82 SER A O 1
ATOM 647 N N . LYS A 1 83 ? -25.084 2.439 36.318 1.00 83.94 83 LYS A N 1
ATOM 648 C CA . LYS A 1 83 ? -25.660 1.858 37.547 1.00 83.94 83 LYS A CA 1
ATOM 649 C C . LYS A 1 83 ? -24.749 0.791 38.149 1.00 83.94 83 LYS A C 1
ATOM 651 O O . LYS A 1 83 ? -24.580 0.729 39.367 1.00 83.94 83 LYS A O 1
ATOM 656 N N . LEU A 1 84 ? -24.108 -0.018 37.303 1.00 83.38 84 LEU A N 1
ATOM 657 C CA . LEU A 1 84 ? -23.118 -0.998 37.747 1.00 83.38 84 LEU A CA 1
ATOM 658 C C . LEU A 1 84 ? -21.894 -0.308 38.371 1.00 83.38 84 LEU A C 1
ATOM 660 O O . LEU A 1 84 ? -21.425 -0.725 39.430 1.00 83.38 84 LEU A O 1
ATOM 664 N N . LEU A 1 85 ? -21.400 0.773 37.757 1.00 86.44 85 LEU A N 1
ATOM 665 C CA . LEU A 1 85 ? -20.279 1.555 38.288 1.00 86.44 85 LEU A CA 1
ATOM 666 C C . LEU A 1 85 ? -20.607 2.207 39.635 1.00 86.44 85 LEU A C 1
ATOM 668 O O . LEU A 1 85 ? -19.746 2.242 40.516 1.00 86.44 85 LEU A O 1
ATOM 672 N N . GLU A 1 86 ? -21.831 2.700 39.816 1.00 89.25 86 GLU A N 1
ATOM 673 C CA . GLU A 1 86 ? -22.302 3.210 41.106 1.00 89.25 86 GLU A CA 1
ATOM 674 C C . GLU A 1 86 ? -22.324 2.114 42.174 1.00 89.25 86 GLU A C 1
ATOM 676 O O . GLU A 1 86 ? -21.734 2.319 43.237 1.00 89.25 86 GLU A O 1
ATOM 681 N N . ARG A 1 87 ? -22.881 0.924 41.880 1.00 91.44 87 ARG A N 1
ATOM 682 C CA . ARG A 1 87 ? -22.827 -0.226 42.806 1.00 91.44 87 ARG A CA 1
ATOM 683 C C . ARG A 1 87 ? -21.387 -0.572 43.186 1.00 91.44 87 ARG A C 1
ATOM 685 O O . ARG A 1 87 ? -21.070 -0.618 44.370 1.00 91.44 87 ARG A O 1
ATOM 692 N N . ILE A 1 88 ? -20.486 -0.701 42.206 1.00 89.56 88 ILE A N 1
ATOM 693 C CA . ILE A 1 88 ? -19.067 -1.008 42.457 1.00 89.56 88 ILE A CA 1
ATOM 694 C C . ILE A 1 88 ? -18.406 0.070 43.331 1.00 89.56 88 ILE A C 1
ATOM 696 O O . ILE A 1 88 ? -17.634 -0.263 44.233 1.00 89.56 88 ILE A O 1
ATOM 700 N N . LYS A 1 89 ? -18.684 1.361 43.094 1.00 91.25 89 LYS A N 1
ATOM 701 C CA . LYS A 1 89 ? -18.156 2.458 43.927 1.00 91.25 89 LYS A CA 1
ATOM 702 C C . LYS A 1 89 ? -18.670 2.361 45.362 1.00 91.25 89 LYS A C 1
ATOM 704 O O . LYS A 1 89 ? -17.867 2.443 46.293 1.00 91.25 89 LYS A O 1
ATOM 709 N N . SER A 1 90 ? -19.972 2.157 45.542 1.00 89.50 90 SER A N 1
ATOM 710 C CA . SER A 1 90 ? -20.584 2.001 46.862 1.00 89.50 90 SER A CA 1
ATOM 711 C C . SER A 1 90 ? -20.052 0.769 47.599 1.00 89.50 90 SER A C 1
ATOM 713 O O . SER A 1 90 ? -19.715 0.869 48.779 1.00 89.50 90 SER A O 1
ATOM 715 N N . ASP A 1 91 ? -19.892 -0.362 46.917 1.00 89.69 91 ASP A N 1
ATOM 716 C CA . ASP A 1 91 ? -19.406 -1.610 47.513 1.00 89.69 91 ASP A CA 1
ATOM 717 C C . ASP A 1 91 ? -17.920 -1.539 47.871 1.00 89.69 91 ASP A C 1
ATOM 719 O O . ASP A 1 91 ? -17.507 -2.030 48.926 1.00 89.69 91 ASP A O 1
ATOM 723 N N . ARG A 1 92 ? -17.100 -0.869 47.049 1.00 87.25 92 ARG A N 1
ATOM 724 C CA . ARG A 1 92 ? -15.694 -0.582 47.382 1.00 87.25 92 ARG A CA 1
ATOM 725 C C . ARG A 1 92 ? -15.581 0.360 48.578 1.00 87.25 92 ARG A C 1
ATOM 727 O O . ARG A 1 92 ? -14.738 0.130 49.447 1.00 87.25 92 ARG A O 1
ATOM 734 N N . ALA A 1 93 ? -16.430 1.386 48.651 1.00 87.19 93 ALA A N 1
ATOM 735 C CA . ALA A 1 93 ? -16.465 2.298 49.789 1.00 87.19 93 ALA A CA 1
ATOM 736 C C . ALA A 1 93 ? -16.840 1.553 51.081 1.00 87.19 93 ALA A C 1
ATOM 738 O O . ALA A 1 93 ? -16.096 1.639 52.060 1.00 87.19 93 ALA A O 1
ATOM 739 N N . LYS A 1 94 ? -17.906 0.742 51.066 1.00 87.56 94 LYS A N 1
ATOM 740 C CA . LYS A 1 94 ? -18.329 -0.083 52.213 1.00 87.56 94 LYS A CA 1
ATOM 741 C C . LYS A 1 94 ? -17.234 -1.056 52.664 1.00 87.56 94 LYS A C 1
ATOM 743 O O . LYS A 1 94 ? -16.829 -1.009 53.824 1.00 87.56 94 LYS A O 1
ATOM 748 N N . ASN A 1 95 ? -16.654 -1.824 51.737 1.00 83.25 95 ASN A N 1
ATOM 749 C CA . ASN A 1 95 ? -15.555 -2.753 52.035 1.00 83.25 95 ASN A CA 1
ATOM 750 C C . ASN A 1 95 ? -14.323 -2.053 52.630 1.00 83.25 95 ASN A C 1
ATOM 752 O O . ASN A 1 95 ? -13.644 -2.593 53.506 1.00 83.25 95 ASN A O 1
ATOM 756 N N . SER A 1 96 ? -14.005 -0.840 52.165 1.00 77.00 96 SER A N 1
ATOM 757 C CA . SER A 1 96 ? -12.881 -0.068 52.707 1.00 77.00 96 SER A CA 1
ATOM 758 C C . SER A 1 96 ? -13.125 0.399 54.149 1.00 77.00 96 SER A C 1
ATOM 760 O O . SER A 1 96 ? -12.179 0.477 54.939 1.00 77.00 96 SER A O 1
ATOM 762 N N . VAL A 1 97 ? -14.382 0.675 54.510 1.00 77.94 97 VAL A N 1
ATOM 763 C CA . VAL A 1 97 ? -14.792 1.078 55.863 1.00 77.94 97 VAL A CA 1
ATOM 764 C C . VAL A 1 97 ? -14.825 -0.130 56.799 1.00 77.94 97 VAL A C 1
ATOM 766 O O . VAL A 1 97 ? -14.300 -0.039 57.911 1.00 77.94 97 VAL A O 1
ATOM 769 N N . GLU A 1 98 ? -15.348 -1.270 56.347 1.00 75.56 98 GLU A N 1
ATOM 770 C CA . GLU A 1 98 ? -15.358 -2.526 57.112 1.00 75.56 98 GLU A CA 1
ATOM 771 C C . GLU A 1 98 ? -13.940 -3.030 57.406 1.00 75.56 98 GLU A C 1
ATOM 773 O O . GLU A 1 98 ? -13.616 -3.283 58.567 1.00 75.56 98 GLU A O 1
ATOM 778 N N . LYS A 1 99 ? -13.034 -3.034 56.414 1.00 73.25 99 LYS A N 1
ATOM 779 C CA . LYS A 1 99 ? -11.610 -3.362 56.641 1.00 73.25 99 LYS A CA 1
ATOM 780 C C . LYS A 1 99 ? -10.916 -2.417 57.625 1.00 73.25 99 LYS A C 1
ATOM 782 O O . LYS A 1 99 ? -9.966 -2.821 58.291 1.00 73.25 99 LYS A O 1
ATOM 787 N N . LYS A 1 100 ? -11.326 -1.146 57.706 1.00 73.88 100 LYS A N 1
ATOM 788 C CA . LYS A 1 100 ? -1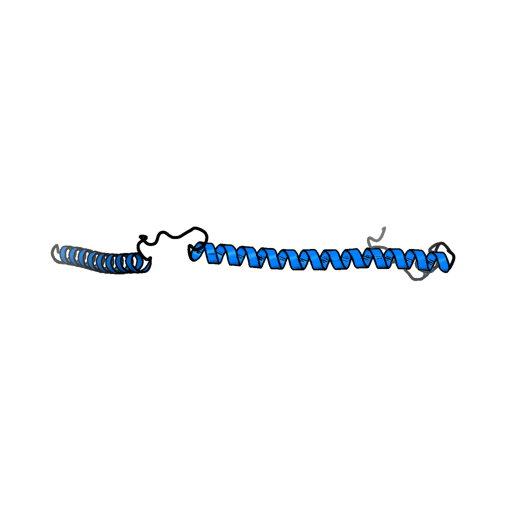0.782 -0.192 58.692 1.00 73.88 100 LYS A CA 1
ATOM 789 C C . LYS A 1 100 ? -11.370 -0.397 60.090 1.00 73.88 100 LYS A C 1
ATOM 791 O O . LYS A 1 100 ? -10.674 -0.092 61.054 1.00 73.88 100 LYS A O 1
ATOM 796 N N . LYS A 1 101 ? -12.618 -0.871 60.207 1.00 71.88 101 LYS A N 1
ATOM 797 C CA . LYS A 1 101 ? -13.228 -1.247 61.493 1.00 71.88 101 LYS A CA 1
ATOM 798 C C . LYS A 1 101 ? -12.587 -2.514 62.054 1.00 71.88 101 LYS A C 1
ATOM 800 O O . LYS A 1 101 ? -12.045 -2.423 63.145 1.00 71.88 101 LYS A O 1
ATOM 805 N N . SER A 1 102 ? -12.493 -3.598 61.274 1.00 73.00 102 SER A N 1
ATOM 806 C CA . SER A 1 102 ? -11.873 -4.847 61.758 1.00 73.00 102 SER A CA 1
ATOM 807 C C . SER A 1 102 ? -10.431 -4.620 62.233 1.00 73.00 102 SER A C 1
ATOM 809 O O . SER A 1 102 ? -10.088 -5.004 63.339 1.00 73.00 102 SER A O 1
ATOM 811 N N . ARG A 1 103 ? -9.616 -3.863 61.478 1.00 73.25 103 ARG A N 1
ATOM 812 C CA . ARG A 1 103 ? -8.242 -3.510 61.893 1.00 73.25 103 ARG A CA 1
ATOM 813 C C . ARG A 1 103 ? -8.168 -2.690 63.183 1.00 73.25 103 ARG A C 1
ATOM 815 O O . ARG A 1 103 ? -7.159 -2.748 63.879 1.00 73.25 103 ARG A O 1
ATOM 822 N N . ARG A 1 104 ? -9.180 -1.864 63.467 1.00 72.56 104 ARG A N 1
ATOM 823 C CA . ARG A 1 104 ? -9.254 -1.095 64.718 1.00 72.56 104 ARG A CA 1
ATOM 824 C C . ARG A 1 104 ? -9.684 -1.985 65.877 1.00 72.56 104 ARG A C 1
ATOM 826 O O . ARG A 1 104 ? -9.078 -1.872 66.934 1.00 72.56 104 ARG A O 1
ATOM 833 N N . ASP A 1 105 ? -10.650 -2.869 65.659 1.00 71.56 105 ASP A N 1
ATOM 834 C CA . ASP A 1 105 ? -11.137 -3.807 66.672 1.00 71.56 105 ASP A CA 1
ATOM 835 C C . ASP A 1 105 ? -10.037 -4.815 67.055 1.00 71.56 105 ASP A C 1
ATOM 837 O O . ASP A 1 105 ? -9.752 -4.979 68.240 1.00 71.56 105 ASP A O 1
ATOM 841 N N . ASP A 1 106 ? -9.300 -5.350 66.074 1.00 72.00 106 ASP A N 1
ATOM 842 C CA . ASP A 1 106 ? -8.116 -6.196 66.296 1.00 72.00 106 ASP A CA 1
ATOM 843 C C . ASP A 1 106 ? -7.035 -5.459 67.113 1.00 72.00 106 ASP A C 1
ATOM 845 O O . ASP A 1 106 ? -6.438 -6.013 68.035 1.00 72.00 106 ASP A O 1
ATOM 849 N N . MET A 1 107 ? -6.801 -4.173 66.825 1.00 71.06 107 MET A N 1
ATOM 850 C CA . MET A 1 107 ? -5.810 -3.357 67.539 1.00 71.06 107 MET A CA 1
ATOM 851 C C . MET A 1 107 ? -6.251 -2.967 68.961 1.00 71.06 107 MET A C 1
ATOM 853 O O . MET A 1 107 ? -5.395 -2.745 69.819 1.00 71.06 107 MET A O 1
ATOM 857 N N . ILE A 1 108 ? -7.558 -2.867 69.223 1.00 72.44 108 ILE A N 1
ATOM 858 C CA . ILE A 1 108 ? -8.106 -2.620 70.565 1.00 72.44 108 ILE A CA 1
ATOM 859 C C . ILE A 1 108 ? -7.981 -3.885 71.415 1.00 72.44 108 ILE A C 1
ATOM 861 O O . ILE A 1 108 ? -7.481 -3.790 72.533 1.00 72.44 108 ILE A O 1
ATOM 865 N N . ILE A 1 109 ? -8.335 -5.056 70.870 1.00 71.12 109 ILE A N 1
ATOM 866 C CA . ILE A 1 109 ? -8.226 -6.351 71.565 1.00 71.12 109 ILE A CA 1
ATOM 867 C C . ILE A 1 109 ? -6.784 -6.611 72.025 1.00 71.12 109 ILE A C 1
ATOM 869 O O . ILE A 1 109 ? -6.573 -7.014 73.166 1.00 71.12 109 ILE A O 1
ATOM 873 N N . VAL A 1 110 ? -5.787 -6.310 71.183 1.00 70.38 110 VAL A N 1
ATOM 874 C CA . VAL A 1 110 ? -4.356 -6.473 71.517 1.00 70.38 110 VAL A CA 1
ATOM 875 C C . VAL A 1 110 ? -3.887 -5.522 72.633 1.00 70.38 110 VAL A C 1
ATOM 877 O O . VAL A 1 110 ? -2.932 -5.832 73.341 1.00 70.38 110 VAL A O 1
ATOM 880 N N . LYS A 1 111 ? -4.538 -4.365 72.820 1.00 69.00 111 LYS A N 1
ATOM 881 C CA . LYS A 1 111 ? -4.179 -3.394 73.872 1.00 69.00 111 LYS A CA 1
ATOM 882 C C . LYS A 1 111 ? -4.846 -3.668 75.219 1.00 69.00 111 LYS A C 1
ATOM 884 O O . LYS A 1 111 ? -4.310 -3.228 76.227 1.00 69.00 111 LYS A O 1
ATOM 889 N N . THR A 1 112 ? -5.986 -4.355 75.247 1.00 57.94 112 THR A N 1
ATOM 890 C CA . THR A 1 112 ? -6.699 -4.720 76.486 1.00 57.94 112 THR A CA 1
ATOM 891 C C . THR A 1 112 ? -6.288 -6.076 77.065 1.00 57.94 112 THR A C 1
ATOM 893 O O . THR A 1 112 ? -6.687 -6.392 78.180 1.00 57.94 112 THR A O 1
ATOM 896 N N . THR A 1 113 ? -5.491 -6.876 76.348 1.00 54.81 113 THR A N 1
ATOM 897 C CA . THR A 1 113 ? -4.974 -8.183 76.813 1.00 54.81 113 THR A CA 1
ATOM 898 C C . THR A 1 113 ? -3.559 -8.124 77.411 1.00 54.81 113 THR A C 1
ATOM 900 O O . THR A 1 113 ? -2.891 -9.152 77.521 1.00 54.81 113 THR A O 1
ATOM 903 N N . LYS A 1 114 ? -3.092 -6.945 77.830 1.00 49.03 114 LYS A N 1
ATOM 904 C CA . LYS A 1 114 ? -1.798 -6.741 78.492 1.00 49.03 114 LYS A CA 1
ATOM 905 C C . LYS A 1 114 ? -1.964 -5.836 79.704 1.00 49.03 114 LYS A C 1
ATOM 907 O O . LYS A 1 114 ? -1.246 -6.082 80.694 1.00 49.03 114 LYS A O 1
#